Protein AF-A0A4Y1MQD3-F1 (afdb_monomer_lite)

Secondary structure (DSSP, 8-state):
----HHHHHHHHHHHHHHHHHHHHHTTTS-HHHHHHHHHHHHHHHHHHHHH-HHHHHHHHHHH--

Sequence (65 aa):
MPDSPDAIDTLWKRCGSMSTDLEEGLWTMFPRDWENLSQELDEALGEMEILSPNRRQQFETAFGR

Radius of gyration: 12.4 Å; chains: 1; bounding box: 32×27×28 Å

Foldseek 3Di:
DPQPVVVLVVLLVVLVVLLVCLVVCVVPDDPVVNVVSVVVSVVSLVVNCVNPVVSSVVSCVVSND

pLDDT: mean 78.4, std 10.05, range [46.44, 89.31]

Organism: NCBI:txid207340

Structure (mmCIF, N/CA/C/O backbone):
data_AF-A0A4Y1MQD3-F1
#
_entry.id   AF-A0A4Y1MQD3-F1
#
loop_
_atom_site.group_PDB
_atom_site.id
_atom_site.type_symbol
_atom_site.label_atom_id
_atom_site.label_alt_id
_atom_site.label_comp_id
_atom_site.label_asym_id
_atom_site.label_entity_id
_atom_site.label_seq_id
_atom_site.pdbx_PDB_ins_code
_atom_site.Cartn_x
_atom_site.Cartn_y
_atom_site.Cartn_z
_atom_site.occupancy
_atom_site.B_iso_or_equiv
_atom_site.auth_seq_id
_atom_site.auth_comp_id
_atom_site.auth_asym_id
_atom_site.auth_atom_id
_atom_site.pdbx_PDB_model_num
ATOM 1 N N . MET A 1 1 ? -17.836 15.490 6.213 1.00 47.41 1 MET A N 1
ATOM 2 C CA . MET A 1 1 ? -17.066 14.616 7.118 1.00 47.41 1 MET A CA 1
ATOM 3 C C . MET A 1 1 ? -16.497 13.499 6.264 1.00 47.41 1 MET A C 1
ATOM 5 O O . MET A 1 1 ? -17.284 12.914 5.523 1.00 47.41 1 MET A O 1
ATOM 9 N N .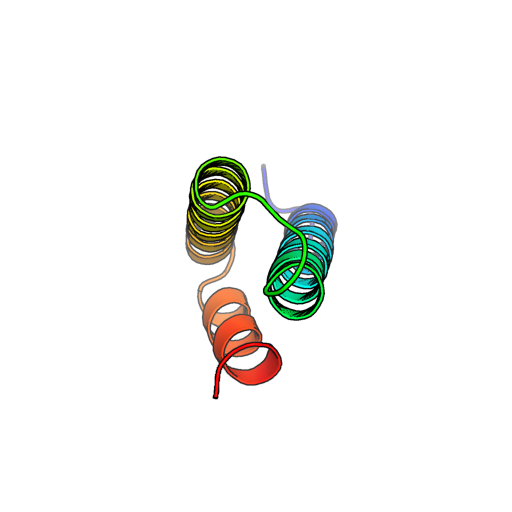 PRO A 1 2 ? -15.175 13.269 6.256 1.00 47.28 2 PRO A N 1
ATOM 10 C CA . PRO A 1 2 ? -14.575 12.128 5.572 1.00 47.28 2 PRO A CA 1
ATOM 11 C C . PRO A 1 2 ? -14.834 10.861 6.405 1.00 47.28 2 PRO A C 1
ATOM 13 O O . PRO A 1 2 ? -13.941 10.329 7.039 1.00 47.28 2 PRO A O 1
ATOM 16 N N . ASP A 1 3 ? -16.096 10.436 6.447 1.00 52.94 3 ASP A N 1
ATOM 17 C CA . ASP A 1 3 ? -16.602 9.303 7.242 1.00 52.94 3 ASP A CA 1
ATOM 18 C C . ASP A 1 3 ? -17.460 8.366 6.375 1.00 52.94 3 ASP A C 1
ATOM 20 O O . ASP A 1 3 ? -18.246 7.568 6.882 1.00 52.94 3 ASP A O 1
ATOM 24 N N . SER A 1 4 ? -17.372 8.472 5.041 1.00 59.22 4 SER A N 1
ATOM 25 C CA . SER A 1 4 ? -18.103 7.530 4.194 1.00 59.22 4 SER A CA 1
ATOM 26 C C . SER A 1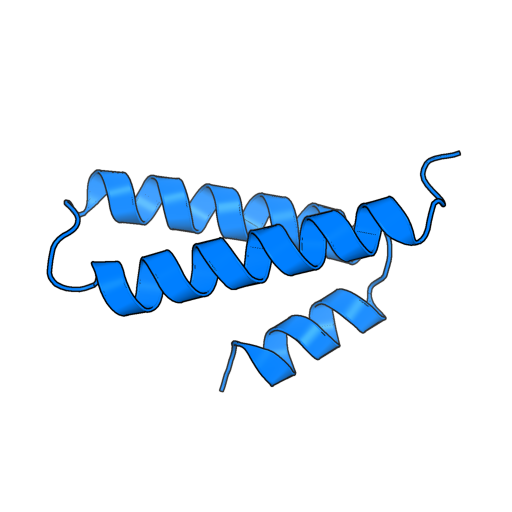 4 ? -17.356 6.198 4.234 1.00 59.22 4 SER A C 1
ATOM 28 O O . SER A 1 4 ? -16.184 6.177 3.849 1.00 59.22 4 SER A O 1
ATOM 30 N N . PRO A 1 5 ? -17.985 5.085 4.651 1.00 65.62 5 PRO A N 1
ATOM 31 C CA . PRO A 1 5 ? -17.375 3.756 4.585 1.00 65.62 5 PRO A CA 1
ATOM 32 C C . PRO A 1 5 ? -16.830 3.429 3.184 1.00 65.62 5 PRO A C 1
ATOM 34 O O . PRO A 1 5 ? -15.861 2.684 3.062 1.00 65.62 5 PRO A O 1
ATOM 37 N N . ASP A 1 6 ? -17.370 4.068 2.143 1.00 77.38 6 ASP A N 1
ATOM 38 C CA . ASP A 1 6 ? -16.880 3.999 0.764 1.00 77.38 6 ASP A CA 1
ATOM 39 C C . ASP A 1 6 ? -15.456 4.535 0.572 1.00 77.38 6 ASP A C 1
ATOM 41 O O . ASP A 1 6 ? -14.729 4.026 -0.276 1.00 77.38 6 ASP A O 1
ATOM 45 N N . ALA A 1 7 ? -15.030 5.550 1.332 1.00 75.62 7 ALA A N 1
ATOM 46 C CA . ALA A 1 7 ? -13.694 6.138 1.201 1.00 75.62 7 ALA A CA 1
ATOM 47 C C . ALA A 1 7 ? -12.612 5.160 1.678 1.00 75.62 7 ALA A C 1
ATOM 49 O O . ALA A 1 7 ? -11.616 4.942 0.990 1.00 75.62 7 ALA A O 1
ATOM 50 N N . ILE A 1 8 ? -12.859 4.502 2.813 1.00 79.00 8 ILE A N 1
ATOM 51 C CA . ILE A 1 8 ? -11.996 3.443 3.346 1.00 79.00 8 ILE A CA 1
ATOM 52 C C . ILE A 1 8 ? -12.008 2.225 2.419 1.00 79.00 8 ILE A C 1
ATOM 54 O O . ILE A 1 8 ? -10.958 1.647 2.159 1.00 79.00 8 ILE A O 1
ATOM 58 N N . ASP A 1 9 ? -13.173 1.837 1.896 1.00 82.00 9 ASP A N 1
ATOM 59 C CA . ASP A 1 9 ? -13.286 0.697 0.979 1.00 82.00 9 ASP A CA 1
ATOM 60 C C . ASP A 1 9 ? -12.575 0.964 -0.363 1.00 82.00 9 ASP A C 1
ATOM 62 O O . ASP A 1 9 ? -11.937 0.079 -0.935 1.00 82.00 9 ASP A O 1
ATOM 66 N N . THR A 1 10 ? -12.613 2.214 -0.833 1.00 85.56 10 THR A N 1
ATOM 67 C CA . THR A 1 10 ? -11.878 2.667 -2.021 1.00 85.56 10 THR A CA 1
ATOM 68 C C . THR A 1 10 ? -10.370 2.646 -1.778 1.00 85.56 10 THR A C 1
ATOM 70 O O . THR A 1 10 ? -9.636 2.090 -2.596 1.00 85.56 10 THR A O 1
ATOM 73 N N . LEU A 1 11 ? -9.903 3.185 -0.645 1.00 83.56 11 LEU A N 1
ATOM 74 C CA . LEU A 1 11 ? -8.493 3.119 -0.244 1.00 83.56 11 LEU A CA 1
ATOM 75 C C . LEU A 1 11 ? -8.019 1.672 -0.101 1.00 83.56 11 LEU A C 1
ATOM 77 O O . LEU A 1 11 ? -6.939 1.338 -0.574 1.00 83.56 11 LEU A O 1
ATOM 81 N N . TRP A 1 12 ? -8.845 0.798 0.474 1.00 83.38 12 TRP A N 1
ATOM 82 C CA . TRP A 1 12 ? -8.550 -0.625 0.618 1.00 83.38 12 TRP A CA 1
ATOM 83 C C . TRP A 1 12 ? -8.313 -1.304 -0.726 1.00 83.38 12 TRP A C 1
ATOM 85 O O . TRP A 1 12 ? -7.294 -1.964 -0.922 1.00 83.38 12 TRP A O 1
ATOM 95 N N . LYS A 1 13 ? -9.235 -1.113 -1.675 1.00 85.62 13 LYS A N 1
ATOM 96 C CA . LYS A 1 13 ? -9.099 -1.660 -3.031 1.00 85.62 13 LYS A CA 1
ATOM 97 C C . LYS A 1 13 ? -7.855 -1.120 -3.728 1.00 85.62 13 LYS A C 1
ATOM 99 O O . LYS A 1 13 ? -7.154 -1.887 -4.381 1.00 85.62 13 LYS A O 1
ATOM 104 N N . ARG A 1 14 ? -7.565 0.175 -3.562 1.00 85.88 14 ARG A N 1
ATOM 105 C CA . ARG A 1 14 ? -6.387 0.815 -4.156 1.00 85.88 14 ARG A CA 1
ATOM 106 C C . ARG A 1 14 ? -5.091 0.246 -3.578 1.00 85.88 14 ARG A C 1
ATOM 108 O O . ARG A 1 14 ? -4.225 -0.144 -4.350 1.00 85.88 14 ARG A O 1
ATOM 115 N N . CYS A 1 15 ? -4.988 0.128 -2.254 1.00 86.56 15 CYS A N 1
ATOM 116 C CA . CYS A 1 15 ? -3.827 -0.475 -1.595 1.00 86.56 15 CYS A CA 1
ATOM 117 C C . CYS A 1 15 ? -3.645 -1.939 -2.019 1.00 86.56 15 CYS A C 1
ATOM 119 O O . CYS A 1 15 ? -2.529 -2.357 -2.303 1.00 86.56 15 CYS A O 1
ATOM 121 N N . GLY A 1 16 ? -4.740 -2.701 -2.125 1.00 84.62 16 GLY A N 1
ATOM 122 C CA . GLY A 1 16 ? -4.687 -4.096 -2.562 1.00 84.62 16 GLY A CA 1
ATOM 123 C C . GLY A 1 16 ? -4.175 -4.238 -3.995 1.00 84.62 16 GLY A C 1
ATOM 124 O O . GLY A 1 16 ? -3.285 -5.043 -4.237 1.00 84.62 16 GLY A O 1
ATOM 125 N N . SER A 1 17 ? -4.670 -3.403 -4.917 1.00 87.06 17 SER A N 1
ATOM 126 C CA . SER A 1 17 ? -4.179 -3.365 -6.302 1.00 87.06 17 SER A CA 1
ATOM 127 C C . SER A 1 17 ? -2.695 -3.014 -6.363 1.00 87.06 17 SER A C 1
ATOM 129 O O . SER A 1 17 ? -1.943 -3.736 -6.997 1.00 87.06 17 SER A O 1
ATOM 131 N N . MET A 1 18 ? -2.257 -1.963 -5.659 1.00 85.94 18 MET A N 1
ATOM 132 C CA . MET A 1 18 ? -0.848 -1.542 -5.654 1.00 85.94 18 MET A CA 1
ATOM 133 C C . MET A 1 18 ? 0.071 -2.606 -5.044 1.00 85.94 18 MET A C 1
ATOM 135 O O . MET A 1 18 ? 1.172 -2.820 -5.539 1.00 85.94 18 MET A O 1
ATOM 139 N N . SER A 1 19 ? -0.382 -3.313 -4.005 1.00 84.19 19 SER A N 1
ATOM 140 C CA . SER A 1 19 ? 0.362 -4.438 -3.430 1.00 84.19 19 SER A CA 1
ATOM 141 C C . SER A 1 19 ? 0.510 -5.588 -4.426 1.00 84.19 19 SER A C 1
ATOM 143 O O . SER A 1 19 ? 1.588 -6.166 -4.522 1.00 84.19 19 SER A O 1
ATOM 145 N N . THR A 1 20 ? -0.542 -5.908 -5.184 1.00 83.50 20 THR A N 1
ATOM 146 C CA . THR A 1 20 ? -0.477 -6.915 -6.251 1.00 83.50 20 THR A CA 1
ATOM 147 C C . THR A 1 20 ? 0.410 -6.457 -7.406 1.00 83.50 20 THR A C 1
ATOM 149 O O . THR A 1 20 ? 1.237 -7.233 -7.865 1.00 83.50 20 THR A O 1
ATOM 152 N N . ASP A 1 21 ? 0.305 -5.197 -7.831 1.00 82.75 21 ASP A N 1
ATOM 153 C CA . ASP A 1 21 ? 1.132 -4.628 -8.899 1.00 82.75 21 ASP A CA 1
ATOM 154 C C . ASP A 1 21 ? 2.619 -4.615 -8.514 1.00 82.75 21 ASP A C 1
ATOM 156 O O . ASP A 1 21 ? 3.475 -4.869 -9.360 1.00 82.75 21 ASP A O 1
ATOM 160 N N . LEU A 1 22 ? 2.936 -4.378 -7.235 1.00 80.19 22 LEU A N 1
ATOM 161 C CA . LEU A 1 22 ? 4.268 -4.611 -6.684 1.00 80.19 22 LEU A CA 1
ATOM 162 C C . LEU A 1 22 ? 4.608 -6.110 -6.781 1.00 80.19 22 LEU A C 1
ATOM 164 O O . LEU A 1 22 ? 5.563 -6.484 -7.445 1.00 80.19 22 LEU A O 1
ATOM 168 N N . GLU A 1 23 ? 3.837 -7.024 -6.200 1.00 80.81 23 GLU A N 1
ATOM 169 C CA . GLU A 1 23 ? 4.192 -8.454 -6.245 1.00 80.81 23 GLU A CA 1
ATOM 170 C C . GLU A 1 23 ? 4.388 -9.019 -7.669 1.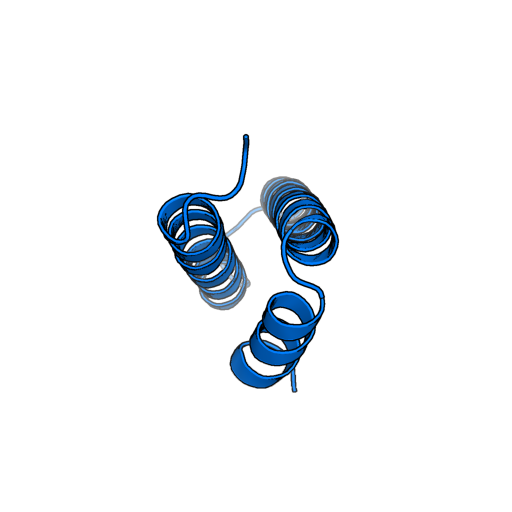00 80.81 23 GLU A C 1
ATOM 172 O O . GLU A 1 23 ? 5.345 -9.760 -7.914 1.00 80.81 23 GLU A O 1
ATOM 177 N N . GLU A 1 24 ? 3.534 -8.647 -8.623 1.00 79.75 24 GLU A N 1
ATOM 178 C CA . GLU A 1 24 ? 3.628 -9.077 -10.022 1.00 79.75 24 GLU A CA 1
ATOM 179 C C . GLU A 1 24 ? 4.711 -8.310 -10.798 1.00 79.75 24 GLU A C 1
ATOM 181 O O . GLU A 1 24 ? 5.421 -8.885 -11.628 1.00 79.75 24 GLU A O 1
ATOM 186 N N . GLY A 1 25 ? 4.885 -7.022 -10.497 1.00 69.50 25 GLY A N 1
ATOM 187 C CA . GLY A 1 25 ? 5.853 -6.130 -11.128 1.00 69.50 25 GLY A CA 1
ATOM 188 C C . GLY A 1 25 ? 7.302 -6.349 -10.692 1.00 69.50 25 GLY A C 1
ATOM 189 O O . GLY A 1 25 ? 8.199 -5.810 -11.346 1.00 69.50 25 GLY A O 1
ATOM 190 N N . LEU A 1 26 ? 7.556 -7.168 -9.658 1.00 64.38 26 LEU A N 1
ATOM 191 C CA . LEU A 1 26 ? 8.888 -7.442 -9.078 1.00 64.38 26 LEU A CA 1
ATOM 192 C C . LEU A 1 26 ? 9.958 -7.820 -10.110 1.00 64.38 26 LEU A C 1
ATOM 194 O O . LEU A 1 26 ? 11.146 -7.602 -9.876 1.00 64.38 26 LEU A O 1
ATOM 198 N N . TRP A 1 27 ? 9.552 -8.389 -11.245 1.00 62.03 27 TRP A N 1
ATOM 199 C CA . TRP A 1 27 ? 10.463 -8.872 -12.285 1.00 62.03 27 TRP A CA 1
ATOM 200 C C . TRP A 1 27 ? 10.484 -8.009 -13.549 1.00 62.03 27 TRP A C 1
ATOM 202 O O . TRP A 1 27 ? 11.338 -8.221 -14.411 1.00 62.03 27 TRP A O 1
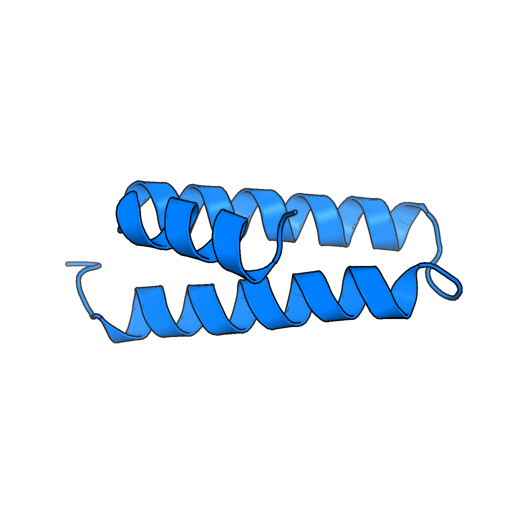ATOM 212 N N . THR A 1 28 ? 9.559 -7.055 -13.685 1.00 74.38 28 THR A N 1
ATOM 213 C CA . THR A 1 28 ? 9.338 -6.308 -14.935 1.00 74.38 28 THR A CA 1
ATOM 214 C C . THR A 1 28 ? 9.342 -4.790 -14.774 1.00 74.38 28 THR A C 1
ATOM 216 O O . THR A 1 28 ? 9.477 -4.094 -15.780 1.00 74.38 28 THR A O 1
ATOM 219 N N . MET A 1 29 ? 9.206 -4.258 -13.556 1.00 73.44 29 MET A N 1
ATOM 220 C CA . MET A 1 29 ? 9.288 -2.818 -13.297 1.00 73.44 29 MET A CA 1
ATOM 221 C C . MET A 1 29 ? 10.731 -2.346 -13.129 1.00 73.44 29 MET A C 1
ATOM 223 O O . MET A 1 29 ? 11.583 -3.042 -12.574 1.00 73.44 29 MET A O 1
ATOM 227 N N . PHE A 1 30 ? 11.007 -1.121 -13.583 1.00 78.88 30 PHE A N 1
ATOM 228 C CA . PHE A 1 30 ? 12.267 -0.468 -13.256 1.00 78.88 30 PHE A CA 1
ATOM 229 C C . PHE A 1 30 ? 12.303 -0.127 -11.759 1.00 78.88 30 PHE A C 1
ATOM 231 O O . PHE A 1 30 ? 11.271 0.239 -11.196 1.00 78.88 30 PHE A O 1
ATOM 238 N N . PRO A 1 31 ? 13.487 -0.145 -11.118 1.00 78.38 31 PRO A N 1
ATOM 239 C CA . PRO A 1 31 ? 13.620 0.151 -9.689 1.00 78.38 31 PRO A CA 1
ATOM 240 C C . PRO A 1 31 ? 12.993 1.484 -9.265 1.00 78.38 31 PRO A C 1
ATOM 242 O O . PRO A 1 31 ? 12.431 1.592 -8.187 1.00 78.38 31 PRO A O 1
ATOM 245 N N . ARG A 1 32 ? 13.029 2.493 -10.141 1.00 81.31 32 ARG A N 1
ATOM 246 C CA . ARG A 1 32 ? 12.436 3.803 -9.860 1.00 81.31 32 ARG A CA 1
ATOM 247 C C . ARG A 1 32 ? 10.906 3.781 -9.849 1.00 81.31 32 ARG A C 1
ATOM 249 O O . ARG A 1 32 ? 10.297 4.477 -9.046 1.00 81.31 32 ARG A O 1
ATOM 256 N N . ASP A 1 33 ? 10.296 3.008 -10.744 1.00 82.62 33 ASP A N 1
ATOM 257 C CA . ASP A 1 33 ? 8.837 2.863 -10.799 1.00 82.62 33 ASP A CA 1
ATOM 258 C C . ASP A 1 33 ? 8.343 2.052 -9.600 1.00 82.62 33 ASP A C 1
ATOM 260 O O . ASP A 1 33 ? 7.332 2.397 -8.996 1.00 82.62 33 ASP A O 1
ATOM 264 N N . TRP A 1 34 ? 9.126 1.047 -9.198 1.00 82.81 34 TRP A N 1
ATOM 265 C CA . TRP A 1 34 ? 8.927 0.306 -7.958 1.00 82.81 34 TRP A CA 1
ATOM 266 C C . TRP A 1 34 ? 8.947 1.211 -6.723 1.00 82.81 34 TRP A C 1
ATOM 268 O O . TRP A 1 34 ? 8.027 1.169 -5.912 1.00 82.81 34 TRP A O 1
ATOM 278 N N . GLU A 1 35 ? 9.992 2.033 -6.578 1.00 84.06 35 GLU A N 1
ATOM 279 C CA . GLU A 1 35 ? 10.127 2.959 -5.449 1.00 84.06 35 GLU A CA 1
ATOM 280 C C . GLU A 1 35 ? 8.949 3.937 -5.388 1.00 84.06 35 GLU A C 1
ATOM 282 O O . GLU A 1 35 ? 8.347 4.086 -4.325 1.00 84.06 35 GLU A O 1
ATOM 287 N N . ASN A 1 36 ? 8.555 4.524 -6.524 1.00 87.62 36 ASN A N 1
ATOM 288 C CA . ASN A 1 36 ? 7.393 5.414 -6.590 1.00 87.62 36 ASN A CA 1
ATOM 289 C C . ASN A 1 36 ? 6.105 4.699 -6.147 1.00 87.62 36 ASN A C 1
ATOM 291 O O . ASN A 1 36 ? 5.384 5.209 -5.295 1.00 87.62 36 ASN A O 1
ATOM 295 N N . LEU A 1 37 ? 5.845 3.501 -6.679 1.00 84.88 37 LEU A N 1
ATOM 296 C CA . LEU A 1 37 ? 4.638 2.736 -6.365 1.00 84.88 37 LEU A CA 1
ATOM 297 C C . LEU A 1 37 ? 4.609 2.300 -4.890 1.00 84.88 37 LEU A C 1
ATOM 299 O O . LEU A 1 37 ? 3.560 2.333 -4.248 1.00 84.88 37 LEU A O 1
ATOM 303 N N . SER A 1 38 ? 5.767 1.937 -4.330 1.00 84.50 38 SER A N 1
ATOM 304 C CA . SER A 1 38 ? 5.902 1.616 -2.906 1.00 84.50 38 SER A CA 1
ATOM 305 C C . SER A 1 38 ? 5.638 2.827 -2.009 1.00 84.50 38 SER A C 1
ATOM 307 O O . SER A 1 38 ? 4.990 2.694 -0.974 1.00 84.50 38 SER A O 1
ATOM 309 N N . GLN A 1 39 ? 6.066 4.018 -2.435 1.00 87.81 39 GLN A N 1
ATOM 310 C CA . GLN A 1 39 ? 5.824 5.261 -1.713 1.00 87.81 39 GLN A CA 1
ATOM 311 C C . GLN A 1 39 ? 4.338 5.649 -1.752 1.00 87.81 39 GLN A C 1
ATOM 313 O O . GLN A 1 39 ? 3.769 5.977 -0.714 1.00 87.81 39 GLN A O 1
ATOM 318 N N . GLU A 1 40 ? 3.686 5.520 -2.913 1.00 89.19 40 GLU A N 1
ATOM 319 C CA . GLU A 1 40 ? 2.240 5.743 -3.053 1.00 89.19 40 GLU A CA 1
ATOM 320 C C . GLU A 1 40 ? 1.413 4.765 -2.202 1.00 89.19 40 GLU A C 1
ATOM 322 O O . GLU A 1 40 ? 0.379 5.141 -1.640 1.00 89.19 40 GLU A O 1
ATOM 327 N N . LEU A 1 41 ? 1.866 3.511 -2.084 1.00 86.75 41 LEU A N 1
ATOM 328 C CA . LEU A 1 41 ? 1.249 2.523 -1.205 1.00 86.75 41 LEU A CA 1
ATOM 329 C C . LEU A 1 41 ? 1.385 2.924 0.270 1.00 86.75 41 LEU A C 1
ATOM 331 O O . LEU A 1 41 ? 0.386 2.901 0.988 1.00 86.75 41 LEU A O 1
ATOM 335 N N . ASP A 1 42 ? 2.574 3.332 0.716 1.00 87.06 42 ASP A N 1
ATOM 336 C CA . ASP A 1 42 ? 2.800 3.788 2.094 1.00 87.06 42 ASP A CA 1
ATOM 337 C C . ASP A 1 42 ? 1.950 5.020 2.446 1.00 87.06 42 ASP A C 1
ATOM 339 O O . ASP A 1 42 ? 1.349 5.071 3.523 1.00 87.06 42 ASP A O 1
ATOM 343 N N . GLU A 1 43 ? 1.823 5.984 1.530 1.00 89.31 43 GLU A N 1
ATOM 344 C CA . GLU A 1 43 ? 0.954 7.152 1.715 1.00 89.31 43 GLU A CA 1
ATOM 345 C C . GLU A 1 43 ? -0.521 6.744 1.861 1.00 89.31 43 GLU A C 1
ATOM 347 O O . GLU A 1 43 ? -1.191 7.154 2.814 1.00 89.31 43 GLU A O 1
ATOM 352 N N . ALA A 1 44 ? -1.021 5.869 0.981 1.00 86.19 44 ALA A N 1
ATOM 353 C CA . ALA A 1 44 ? -2.403 5.390 1.035 1.00 86.19 44 ALA A CA 1
ATOM 354 C C . ALA A 1 44 ? -2.703 4.578 2.312 1.00 86.19 44 ALA A C 1
ATOM 356 O O . ALA A 1 44 ? -3.814 4.632 2.850 1.00 86.19 44 ALA A O 1
ATOM 357 N N . LEU A 1 45 ? -1.712 3.846 2.825 1.00 85.06 45 LEU A N 1
ATOM 358 C CA . LEU A 1 45 ? -1.811 3.115 4.086 1.00 85.06 45 LEU A CA 1
ATOM 359 C C . LEU A 1 45 ? -1.796 4.045 5.301 1.00 85.06 45 LEU A C 1
ATOM 361 O O . LEU A 1 45 ? -2.547 3.799 6.247 1.00 85.06 45 LEU A O 1
ATOM 365 N N . GLY A 1 46 ? -1.015 5.127 5.259 1.00 85.38 46 GLY A N 1
ATOM 366 C CA . GLY A 1 46 ? -1.055 6.191 6.263 1.00 85.38 46 GLY A CA 1
ATOM 367 C C . GLY A 1 46 ? -2.417 6.891 6.310 1.00 85.38 46 GLY A C 1
ATOM 368 O O . GLY A 1 46 ? -2.989 7.072 7.384 1.00 85.38 46 GLY A O 1
ATOM 369 N N . GLU A 1 47 ? -3.005 7.205 5.151 1.00 85.94 47 GLU A N 1
ATOM 370 C CA . GLU A 1 47 ? -4.372 7.742 5.074 1.00 85.94 47 GLU A CA 1
ATOM 371 C C . GLU A 1 47 ? -5.409 6.766 5.652 1.00 85.94 47 GLU A C 1
ATOM 373 O O . GLU A 1 47 ? -6.326 7.165 6.377 1.00 85.94 47 GLU A O 1
ATOM 378 N N . MET A 1 48 ? -5.248 5.469 5.378 1.00 82.44 48 MET A N 1
ATOM 379 C CA . MET A 1 48 ? -6.120 4.431 5.921 1.00 82.44 48 MET A CA 1
ATOM 380 C C . MET A 1 48 ? -5.982 4.286 7.439 1.00 82.44 48 MET A C 1
ATOM 382 O O . MET A 1 48 ? -6.993 4.077 8.106 1.00 82.44 48 MET A O 1
ATOM 386 N N . GLU A 1 49 ? -4.777 4.420 7.995 1.00 83.31 49 GLU A N 1
AT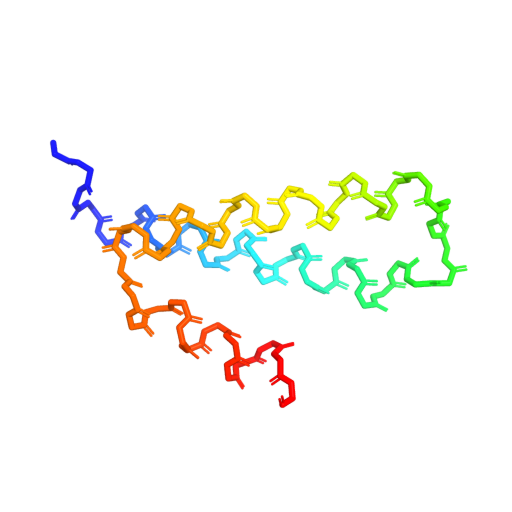OM 387 C CA . GLU A 1 49 ? -4.543 4.405 9.443 1.00 83.31 49 GLU A CA 1
ATOM 388 C C . GLU A 1 49 ? -5.245 5.578 10.140 1.00 83.31 49 GLU A C 1
ATOM 390 O O . GLU A 1 49 ? -5.892 5.379 11.171 1.00 83.31 49 GLU A O 1
ATOM 395 N N . ILE A 1 50 ? -5.192 6.774 9.542 1.00 83.00 50 ILE A N 1
ATOM 396 C CA . ILE A 1 50 ? -5.870 7.973 10.058 1.00 83.00 50 ILE A CA 1
ATOM 397 C C . ILE A 1 50 ? -7.392 7.777 10.086 1.00 83.00 50 ILE A C 1
ATOM 399 O O . ILE A 1 50 ? -8.049 8.176 11.049 1.00 83.00 50 ILE A O 1
ATOM 403 N N . LEU A 1 51 ? -7.962 7.162 9.044 1.00 79.12 51 LEU A N 1
ATOM 404 C CA . LEU A 1 51 ? -9.405 6.926 8.946 1.00 79.12 51 LEU A CA 1
ATOM 405 C C . LEU A 1 51 ? -9.872 5.722 9.779 1.00 79.12 51 LEU A C 1
ATOM 407 O O . LEU A 1 51 ? -10.965 5.737 10.344 1.00 79.12 51 LEU A O 1
ATOM 411 N N . SER A 1 52 ? -9.083 4.648 9.835 1.00 79.62 52 SER A N 1
ATOM 412 C CA . SER A 1 52 ? -9.412 3.427 10.566 1.00 79.62 52 SER A CA 1
ATOM 413 C C . SER A 1 52 ? -8.155 2.596 10.875 1.00 79.62 52 SER A C 1
ATOM 415 O O . SER A 1 52 ? -7.733 1.769 10.059 1.00 79.62 52 SER A O 1
ATOM 417 N N . PRO A 1 53 ? -7.615 2.694 12.103 1.00 76.19 53 PRO A N 1
ATOM 418 C CA . PRO A 1 53 ? -6.433 1.933 12.524 1.00 76.19 53 PRO A CA 1
ATOM 419 C C . PRO A 1 53 ? -6.626 0.415 12.389 1.00 76.19 53 PRO A C 1
ATOM 421 O O . PRO A 1 53 ? -5.706 -0.335 12.077 1.00 76.19 53 PRO A O 1
ATOM 424 N N . ASN A 1 54 ? -7.866 -0.045 12.578 1.00 81.50 54 ASN A N 1
ATOM 425 C CA . ASN A 1 54 ? -8.222 -1.458 12.490 1.00 81.50 54 ASN A CA 1
ATOM 426 C C . ASN A 1 54 ? -8.146 -1.979 11.042 1.00 81.50 54 ASN A C 1
ATOM 428 O O . ASN A 1 54 ? -7.768 -3.124 10.809 1.00 81.50 54 ASN A O 1
ATOM 432 N N . ARG A 1 55 ? -8.457 -1.130 10.051 1.00 74.25 55 ARG A N 1
ATOM 433 C CA . ARG A 1 55 ? -8.293 -1.473 8.632 1.00 74.25 55 ARG A CA 1
ATOM 434 C C . ARG A 1 55 ? -6.815 -1.547 8.259 1.00 74.25 55 ARG A C 1
ATOM 436 O O . ARG A 1 55 ? -6.438 -2.502 7.600 1.00 74.25 55 ARG A O 1
ATOM 443 N N . ARG A 1 56 ? -5.950 -0.655 8.750 1.00 78.12 56 ARG A N 1
ATOM 444 C CA . ARG A 1 56 ? -4.497 -0.788 8.526 1.00 78.12 56 ARG A CA 1
ATOM 445 C C . ARG A 1 56 ? -3.968 -2.149 8.996 1.00 78.12 56 ARG A C 1
ATOM 447 O O . ARG A 1 56 ? -3.302 -2.837 8.229 1.00 78.12 56 ARG A O 1
ATOM 454 N N . GLN A 1 57 ? -4.356 -2.575 10.197 1.00 80.00 57 GLN A N 1
ATOM 455 C CA . GLN A 1 57 ? -3.955 -3.869 10.756 1.00 80.00 57 GLN A CA 1
ATOM 456 C C . GLN A 1 57 ? -4.506 -5.063 9.950 1.00 80.00 57 GLN A C 1
ATOM 458 O O . GLN A 1 57 ? -3.804 -6.047 9.717 1.00 80.00 57 GLN A O 1
ATOM 463 N N . GLN A 1 58 ? -5.750 -4.974 9.464 1.00 80.06 58 GLN A N 1
ATOM 464 C CA . GLN A 1 58 ? -6.311 -5.979 8.555 1.00 80.06 58 GLN A CA 1
ATOM 465 C C . GLN A 1 58 ? -5.563 -6.025 7.220 1.00 80.06 58 GLN A C 1
ATOM 467 O O . GLN A 1 58 ? -5.391 -7.108 6.670 1.00 80.06 58 GLN A O 1
ATOM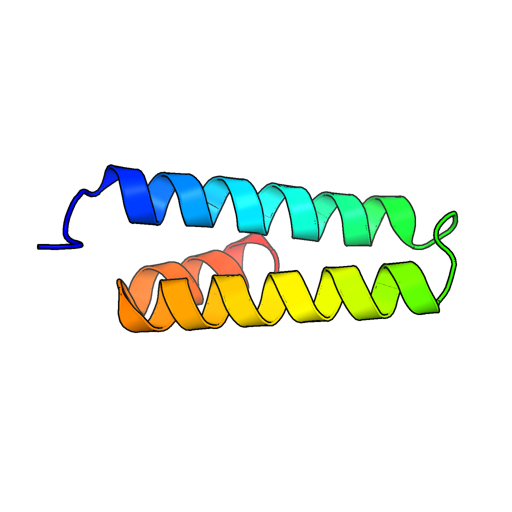 472 N N . PHE A 1 59 ? -5.130 -4.876 6.694 1.00 79.44 59 PHE A N 1
ATOM 473 C CA . PHE A 1 59 ? -4.368 -4.806 5.451 1.00 79.44 59 PHE A CA 1
ATOM 474 C C . PHE A 1 59 ? -3.003 -5.475 5.617 1.00 79.44 59 PHE A C 1
ATOM 476 O O . PHE A 1 59 ? -2.630 -6.305 4.796 1.00 79.44 59 PHE A O 1
ATOM 483 N N . GLU A 1 60 ? -2.301 -5.191 6.717 1.00 78.25 60 GLU A N 1
ATOM 484 C CA . GLU A 1 60 ? -1.052 -5.880 7.065 1.00 78.25 60 GLU A CA 1
ATOM 485 C C . GLU A 1 60 ? -1.252 -7.384 7.224 1.00 78.25 60 GLU A C 1
ATOM 487 O O . GLU A 1 60 ? -0.401 -8.141 6.796 1.00 78.25 60 GLU A O 1
ATOM 492 N N . THR A 1 61 ? -2.386 -7.830 7.766 1.00 82.31 61 THR A N 1
ATOM 493 C CA . THR A 1 61 ? -2.693 -9.266 7.890 1.00 82.31 61 THR A CA 1
ATOM 494 C C . THR A 1 61 ? -3.039 -9.917 6.541 1.00 82.31 61 THR A C 1
ATOM 496 O O . THR A 1 61 ? -2.828 -11.113 6.355 1.00 82.31 61 THR A O 1
ATOM 499 N N . ALA A 1 62 ? -3.637 -9.163 5.613 1.00 78.44 62 ALA A N 1
ATOM 500 C CA . ALA A 1 62 ? -4.119 -9.674 4.329 1.00 78.44 62 ALA A CA 1
ATOM 501 C C . ALA A 1 62 ? -3.053 -9.645 3.221 1.00 78.44 62 ALA A C 1
ATOM 503 O O . ALA A 1 62 ? -3.061 -10.518 2.357 1.00 78.44 62 ALA A O 1
ATOM 504 N N . PHE A 1 63 ? -2.167 -8.647 3.246 1.00 72.81 63 PHE A N 1
ATOM 505 C CA . PHE A 1 63 ? -1.149 -8.389 2.221 1.00 72.81 63 PHE A CA 1
ATOM 506 C C . PHE A 1 63 ? 0.288 -8.450 2.770 1.00 72.81 63 PHE A C 1
ATOM 508 O O . PHE A 1 63 ? 1.242 -8.477 1.998 1.00 72.81 63 PHE A O 1
ATOM 515 N N . GLY A 1 64 ? 0.463 -8.495 4.093 1.00 63.59 64 GLY A N 1
ATOM 516 C CA . GLY A 1 64 ? 1.735 -8.732 4.776 1.00 63.59 64 GLY A CA 1
ATOM 517 C C . GLY A 1 64 ? 1.751 -10.108 5.452 1.00 63.59 64 GLY A C 1
ATOM 518 O O . GLY A 1 64 ? 0.723 -10.629 5.877 1.00 63.59 64 GLY A O 1
ATOM 519 N N . ARG A 1 65 ? 2.927 -10.735 5.497 1.00 46.44 65 ARG A N 1
ATOM 520 C CA . ARG A 1 65 ? 3.176 -11.993 6.219 1.00 46.44 65 ARG A CA 1
ATOM 521 C C . ARG A 1 65 ? 3.185 -11.810 7.730 1.00 46.44 65 ARG A C 1
ATOM 523 O O . ARG A 1 65 ? 3.738 -10.781 8.174 1.00 46.44 65 ARG A O 1
#